Protein AF-A0A2V5LSV1-F1 (afdb_monomer_lite)

Sequence (68 aa):
MKANQPTVDGVTKIAQLFPSIRKIKNKSLREKVAAVWSEAITTGCGGKGWTFDELRAVKFTLLAGDIK

Secondary structure (DSSP, 8-state):
----------HHHHTTT-GGGGG---HHHHHHHHHHHHHHHHTHHHH----HHHHHH-----------

Structure (mmCIF, N/CA/C/O backbone):
data_AF-A0A2V5LSV1-F1
#
_entry.id   AF-A0A2V5LSV1-F1
#
loop_
_atom_site.group_PDB
_atom_site.id
_atom_site.type_symbol
_atom_site.label_atom_id
_atom_site.label_alt_id
_atom_site.label_comp_id
_atom_site.label_asym_id
_atom_site.label_entity_id
_atom_site.label_seq_id
_atom_site.pdbx_PDB_ins_code
_atom_site.Cartn_x
_atom_site.Cartn_y
_atom_site.Cartn_z
_atom_site.occupancy
_atom_site.B_iso_or_equiv
_atom_site.auth_seq_id
_atom_site.auth_comp_id
_atom_site.auth_asym_id
_atom_site.auth_atom_id
_atom_site.pdbx_PDB_model_num
ATOM 1 N N . MET A 1 1 ? 16.381 18.668 -12.888 1.00 32.97 1 MET A N 1
ATOM 2 C CA . MET A 1 1 ? 16.204 17.375 -12.191 1.00 32.97 1 MET A CA 1
ATOM 3 C C . MET A 1 1 ? 15.293 17.632 -11.002 1.00 32.97 1 MET A C 1
ATOM 5 O O . MET A 1 1 ? 15.670 18.427 -10.153 1.00 32.97 1 MET A O 1
ATOM 9 N N . LYS A 1 2 ? 14.061 17.109 -10.983 1.00 33.16 2 LYS A N 1
ATOM 10 C CA . LYS A 1 2 ? 13.174 17.291 -9.823 1.00 33.16 2 LYS A CA 1
ATOM 11 C C . LYS A 1 2 ? 13.519 16.216 -8.797 1.00 33.16 2 LYS A C 1
ATOM 13 O O . LYS A 1 2 ? 13.464 15.034 -9.117 1.00 33.16 2 LYS A O 1
ATOM 18 N N . ALA A 1 3 ? 13.921 16.638 -7.602 1.00 39.50 3 ALA A N 1
ATOM 19 C CA . ALA A 1 3 ? 14.040 15.754 -6.456 1.00 39.50 3 ALA A CA 1
ATOM 20 C C . ALA A 1 3 ? 12.634 15.233 -6.129 1.00 39.50 3 ALA A C 1
ATOM 22 O O . ALA A 1 3 ? 11.787 15.987 -5.652 1.00 39.50 3 ALA A O 1
ATOM 23 N N . ASN A 1 4 ? 12.357 13.971 -6.449 1.00 45.03 4 ASN A N 1
ATOM 24 C CA . ASN A 1 4 ? 11.133 13.317 -6.013 1.00 45.03 4 ASN A CA 1
ATOM 25 C C . ASN A 1 4 ? 11.291 13.038 -4.519 1.00 45.03 4 ASN A C 1
ATOM 27 O O . ASN A 1 4 ? 11.919 12.056 -4.131 1.00 45.03 4 ASN A O 1
ATOM 31 N N . GLN A 1 5 ? 10.768 13.926 -3.673 1.00 44.81 5 GLN A N 1
ATOM 32 C CA . GLN A 1 5 ? 10.542 13.585 -2.273 1.00 44.81 5 GLN A CA 1
ATOM 33 C C . GLN A 1 5 ? 9.726 12.284 -2.230 1.00 44.81 5 GLN A C 1
ATOM 35 O O . GLN A 1 5 ? 8.709 12.208 -2.931 1.00 44.81 5 GLN A O 1
ATOM 40 N N . PRO A 1 6 ? 10.135 11.269 -1.446 1.00 49.81 6 PRO A N 1
ATOM 41 C CA . PRO A 1 6 ? 9.318 10.087 -1.244 1.00 49.81 6 PRO A CA 1
ATOM 42 C C . PRO A 1 6 ? 8.049 10.549 -0.533 1.00 49.81 6 PRO A C 1
ATOM 44 O O . PRO A 1 6 ? 8.041 10.865 0.656 1.00 49.81 6 PRO A O 1
ATOM 47 N N . THR A 1 7 ? 6.975 10.691 -1.300 1.00 56.75 7 THR A N 1
ATOM 48 C CA . THR A 1 7 ? 5.657 10.976 -0.754 1.00 56.75 7 THR A CA 1
ATOM 49 C C . THR A 1 7 ? 5.195 9.683 -0.104 1.00 56.75 7 THR A C 1
ATOM 51 O O . THR A 1 7 ? 4.900 8.707 -0.786 1.00 56.75 7 THR A O 1
ATOM 54 N N . VAL A 1 8 ? 5.234 9.638 1.230 1.00 66.31 8 VAL A N 1
ATOM 55 C CA . VAL A 1 8 ? 4.704 8.501 1.984 1.00 66.31 8 VAL A CA 1
ATOM 56 C C . VAL A 1 8 ? 3.196 8.482 1.763 1.00 66.31 8 VAL A C 1
ATOM 58 O O . VAL A 1 8 ? 2.470 9.371 2.215 1.00 66.31 8 VAL A O 1
ATOM 61 N N . ASP A 1 9 ? 2.728 7.485 1.026 1.00 79.62 9 ASP A N 1
ATOM 62 C CA . ASP A 1 9 ? 1.325 7.300 0.716 1.00 79.62 9 ASP A CA 1
ATOM 63 C C . ASP A 1 9 ? 0.558 6.934 1.992 1.00 79.62 9 ASP A C 1
ATOM 65 O O . ASP A 1 9 ? 0.857 5.969 2.695 1.00 79.62 9 ASP A O 1
ATOM 69 N N . GLY A 1 10 ? -0.463 7.732 2.305 1.00 86.94 10 GLY A N 1
ATOM 70 C CA . GLY A 1 10 ? -1.278 7.537 3.499 1.00 86.94 10 GLY A CA 1
ATOM 71 C C . GLY A 1 10 ? -2.216 6.329 3.410 1.00 86.94 10 GLY A C 1
ATOM 72 O O . GLY A 1 10 ? -2.457 5.754 2.345 1.00 86.94 10 GLY A O 1
ATOM 73 N N . VAL A 1 11 ? -2.839 6.000 4.548 1.00 90.88 11 VAL A N 1
ATOM 74 C CA . VAL A 1 11 ? -3.769 4.863 4.720 1.00 90.88 11 VAL A CA 1
ATOM 75 C C . VAL A 1 11 ? -4.805 4.765 3.597 1.00 90.88 11 VAL A C 1
ATOM 77 O O . VAL A 1 11 ? -5.087 3.670 3.124 1.00 90.88 11 VAL A O 1
ATOM 80 N N . THR A 1 12 ? -5.373 5.890 3.153 1.00 92.75 12 THR A N 1
ATOM 81 C CA . THR A 1 12 ? -6.397 5.913 2.096 1.00 92.75 12 THR A CA 1
ATOM 82 C C . THR A 1 12 ? -5.889 5.345 0.778 1.00 92.75 12 THR A C 1
ATOM 84 O O . THR A 1 12 ? -6.620 4.596 0.131 1.00 92.75 12 THR A O 1
ATOM 87 N N . LYS A 1 13 ? -4.656 5.684 0.392 1.00 91.38 13 LYS A N 1
ATOM 88 C CA . LYS A 1 13 ? -4.064 5.257 -0.874 1.00 91.38 13 LYS A CA 1
ATOM 89 C C . LYS A 1 13 ? -3.631 3.799 -0.784 1.00 91.38 13 LYS A C 1
ATOM 91 O O . LYS A 1 13 ? -4.095 2.995 -1.581 1.00 91.38 13 LYS A O 1
ATOM 96 N N . ILE A 1 14 ? -2.918 3.418 0.278 1.00 92.62 14 ILE A N 1
ATOM 97 C CA . ILE A 1 14 ? -2.542 2.016 0.544 1.00 92.62 14 ILE A CA 1
ATOM 98 C C . ILE A 1 14 ? -3.768 1.094 0.620 1.00 92.62 14 ILE A C 1
ATOM 100 O O . ILE A 1 14 ? -3.746 -0.015 0.089 1.00 92.62 14 ILE A O 1
ATOM 104 N N . ALA A 1 15 ? -4.882 1.560 1.191 1.00 93.50 15 ALA A N 1
ATOM 105 C CA . ALA A 1 15 ? -6.126 0.795 1.255 1.00 93.50 15 ALA A CA 1
ATOM 106 C C . ALA A 1 15 ? -6.757 0.498 -0.115 1.00 93.50 15 ALA A C 1
ATOM 108 O O . ALA A 1 15 ? -7.667 -0.326 -0.179 1.00 93.50 15 ALA A O 1
ATOM 109 N N . GLN A 1 16 ? -6.320 1.153 -1.194 1.00 91.44 16 GLN A N 1
ATOM 110 C CA . GLN A 1 16 ? -6.761 0.805 -2.541 1.00 91.44 16 GLN A CA 1
ATOM 111 C C . GLN A 1 16 ? -6.119 -0.494 -3.054 1.00 91.44 16 GLN A C 1
ATOM 113 O O . GLN A 1 16 ? -6.725 -1.165 -3.883 1.00 91.44 16 GLN A O 1
ATOM 118 N N . LEU A 1 17 ? -4.921 -0.843 -2.566 1.00 88.50 17 LEU A N 1
ATOM 119 C CA . LEU A 1 17 ? -4.251 -2.122 -2.844 1.00 88.50 17 LEU A CA 1
ATOM 120 C C . LEU A 1 17 ? -4.571 -3.161 -1.765 1.00 88.50 17 LEU A C 1
ATOM 122 O O . LEU A 1 17 ? -4.858 -4.314 -2.074 1.00 88.50 17 LEU A O 1
ATOM 126 N N . PHE A 1 18 ? -4.586 -2.741 -0.496 1.00 90.69 18 PHE A N 1
ATOM 127 C CA . PHE A 1 18 ? -4.811 -3.617 0.655 1.00 90.69 18 PHE A CA 1
ATOM 128 C C . PHE A 1 18 ? -5.976 -3.119 1.525 1.00 90.69 18 PHE A C 1
ATOM 130 O O . PHE A 1 18 ? -5.757 -2.549 2.599 1.00 90.69 18 PHE A O 1
ATOM 137 N N . PRO A 1 19 ? -7.243 -3.341 1.121 1.00 93.62 19 PRO A N 1
ATOM 138 C CA . PRO A 1 19 ? -8.414 -2.844 1.854 1.00 93.62 19 PRO A CA 1
ATOM 139 C C . PRO A 1 19 ? -8.485 -3.312 3.315 1.00 93.62 19 PRO A C 1
ATOM 141 O O . PRO A 1 19 ? -9.052 -2.627 4.171 1.00 93.62 19 PRO A O 1
ATOM 144 N N . SER A 1 20 ? -7.877 -4.463 3.620 1.00 95.19 20 SER A N 1
ATOM 145 C CA . SER A 1 20 ? -7.801 -5.047 4.962 1.00 95.19 20 SER A CA 1
ATOM 146 C C . SER A 1 20 ? -7.123 -4.137 5.989 1.00 95.19 20 SER A C 1
ATOM 148 O O . SER A 1 20 ? -7.443 -4.246 7.172 1.00 95.19 20 SER A O 1
ATOM 150 N N . ILE A 1 21 ? -6.284 -3.181 5.570 1.00 95.50 21 ILE A N 1
ATOM 151 C CA . ILE A 1 21 ? -5.640 -2.214 6.473 1.00 95.50 21 ILE A CA 1
ATOM 152 C C . ILE A 1 21 ? -6.662 -1.388 7.275 1.00 95.50 21 ILE A C 1
ATOM 154 O O . ILE A 1 21 ? -6.395 -0.972 8.403 1.00 95.50 21 ILE A O 1
ATOM 158 N N . ARG A 1 22 ? -7.881 -1.205 6.743 1.00 95.00 22 ARG A N 1
ATOM 159 C CA . ARG A 1 22 ? -8.980 -0.506 7.435 1.00 95.00 22 ARG A CA 1
ATOM 160 C C . ARG A 1 22 ? -9.484 -1.261 8.669 1.00 95.00 22 ARG A C 1
ATOM 162 O O . ARG A 1 22 ? -10.068 -0.636 9.549 1.00 95.00 22 ARG A O 1
ATOM 169 N N . LYS A 1 23 ? -9.225 -2.572 8.765 1.00 97.31 23 LYS A N 1
ATOM 170 C CA . LYS A 1 23 ? -9.596 -3.409 9.918 1.00 97.31 23 LYS A CA 1
ATOM 171 C C . LYS A 1 23 ? -8.716 -3.146 11.147 1.00 97.31 23 LYS A C 1
ATOM 173 O O . LYS A 1 23 ? -9.113 -3.485 12.259 1.00 97.31 23 LYS A O 1
ATOM 178 N N . ILE A 1 24 ? -7.550 -2.516 10.975 1.00 96.88 24 ILE A N 1
ATOM 179 C CA . ILE A 1 24 ? -6.688 -2.111 12.090 1.00 96.88 24 ILE A CA 1
ATOM 180 C C . ILE A 1 24 ? -7.364 -0.946 12.825 1.00 96.88 24 ILE A C 1
ATOM 182 O O . ILE A 1 24 ? -7.430 0.177 12.318 1.00 96.88 24 ILE A O 1
ATOM 186 N N . LYS A 1 25 ? -7.892 -1.223 14.025 1.00 96.75 25 LYS A N 1
ATOM 187 C CA . LYS A 1 25 ? -8.622 -0.236 14.842 1.00 96.75 25 LYS A CA 1
ATOM 188 C C . LYS A 1 25 ? -7.699 0.819 15.453 1.00 96.75 25 LYS A C 1
ATOM 190 O O . LYS A 1 25 ? -8.075 1.984 15.540 1.00 96.75 25 LYS A O 1
ATOM 195 N N . ASN A 1 26 ? -6.489 0.427 15.858 1.00 97.88 26 ASN A N 1
ATOM 196 C CA . ASN A 1 26 ? -5.509 1.361 16.408 1.00 97.88 26 ASN A CA 1
ATOM 197 C C . ASN A 1 26 ? -4.991 2.296 15.300 1.00 97.88 26 ASN A C 1
ATOM 199 O O . ASN A 1 26 ? -4.346 1.845 14.353 1.00 97.88 26 ASN A O 1
ATOM 203 N N . LYS A 1 27 ? -5.270 3.600 15.434 1.00 95.38 27 LYS A N 1
ATOM 204 C CA . LYS A 1 27 ? -4.919 4.621 14.435 1.00 95.38 27 LYS 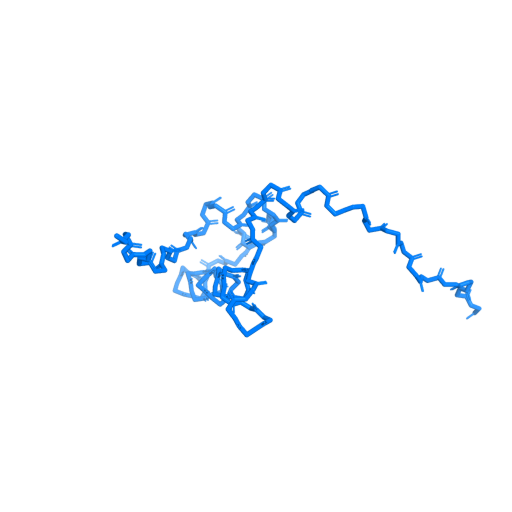A CA 1
ATOM 205 C C . LYS A 1 27 ? -3.411 4.693 14.177 1.00 95.38 27 LYS A C 1
ATOM 207 O O . LYS A 1 27 ? -3.008 4.617 13.022 1.00 95.38 27 LYS A O 1
ATOM 212 N N . SER A 1 28 ? -2.601 4.775 15.235 1.00 95.81 28 SER A N 1
ATOM 213 C CA . SER A 1 28 ? -1.141 4.889 15.112 1.00 95.81 28 SER A CA 1
ATOM 214 C C . SER A 1 28 ? -0.535 3.655 14.443 1.00 95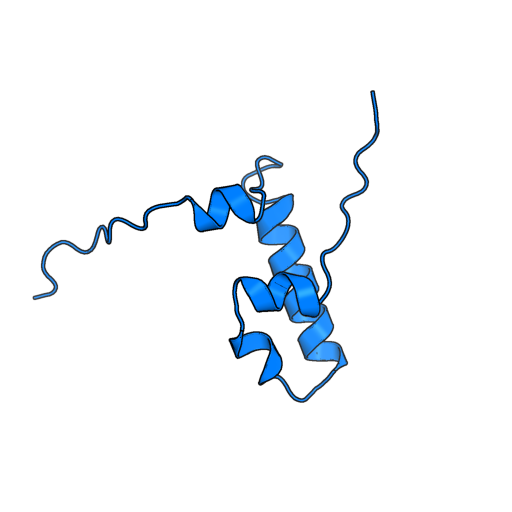.81 28 SER A C 1
ATOM 216 O O . SER A 1 28 ? 0.294 3.778 13.546 1.00 95.81 28 SER A O 1
ATOM 218 N N . LEU A 1 29 ? -0.994 2.457 14.816 1.00 96.25 29 LEU A N 1
ATOM 219 C CA . LEU A 1 29 ? -0.560 1.220 14.169 1.00 96.25 29 LEU A CA 1
ATOM 220 C C . LEU A 1 29 ? -0.930 1.211 12.683 1.00 96.25 29 LEU A C 1
ATOM 222 O O . LEU A 1 29 ? -0.096 0.887 11.845 1.00 96.25 29 LEU A O 1
ATOM 226 N N . ARG A 1 30 ? -2.163 1.596 12.345 1.00 97.38 30 ARG A N 1
ATOM 227 C CA . ARG A 1 30 ? -2.640 1.639 10.959 1.00 97.38 30 ARG A CA 1
ATOM 228 C C . ARG A 1 30 ? -1.814 2.587 10.088 1.00 97.38 30 ARG A C 1
ATOM 230 O O . ARG A 1 30 ? -1.515 2.255 8.946 1.00 97.38 30 ARG A O 1
ATOM 237 N N . GLU A 1 31 ? -1.440 3.743 10.627 1.00 95.19 31 GLU A N 1
ATOM 238 C CA . GLU A 1 31 ? -0.580 4.719 9.951 1.00 95.19 31 GLU A CA 1
ATOM 239 C C . GLU A 1 31 ? 0.839 4.179 9.745 1.00 95.19 31 GLU A C 1
ATOM 241 O O . GLU A 1 31 ? 1.360 4.266 8.636 1.00 95.19 31 GLU A O 1
ATOM 246 N N . LYS A 1 32 ? 1.432 3.534 10.760 1.00 95.38 32 LYS A N 1
ATOM 247 C CA . LYS A 1 32 ? 2.753 2.893 10.635 1.00 95.38 32 LYS A CA 1
ATOM 248 C C . LYS A 1 32 ? 2.757 1.777 9.593 1.00 95.38 32 LYS A C 1
ATOM 250 O O . LYS A 1 32 ? 3.669 1.708 8.779 1.00 95.38 32 LYS A O 1
ATOM 255 N N . VAL A 1 33 ? 1.725 0.933 9.583 1.00 95.19 33 VAL A N 1
ATOM 256 C CA . VAL A 1 33 ? 1.578 -0.129 8.577 1.00 95.19 33 VAL A CA 1
ATOM 257 C C . VAL A 1 33 ? 1.471 0.470 7.175 1.00 95.19 33 VAL A C 1
ATOM 259 O O . VAL A 1 33 ? 2.134 -0.013 6.263 1.00 95.19 33 VAL A O 1
ATOM 262 N N . ALA A 1 34 ? 0.689 1.539 6.994 1.00 93.94 34 ALA A N 1
ATOM 263 C CA . ALA A 1 34 ? 0.601 2.223 5.706 1.00 93.94 34 ALA A CA 1
ATOM 264 C C . ALA A 1 34 ? 1.955 2.797 5.264 1.00 93.94 34 ALA A C 1
ATOM 266 O O . ALA A 1 34 ? 2.318 2.637 4.104 1.00 93.94 34 ALA A O 1
ATOM 267 N N . ALA A 1 35 ? 2.721 3.391 6.184 1.00 92.31 35 ALA A N 1
ATOM 268 C CA . ALA A 1 35 ? 4.044 3.932 5.886 1.00 92.31 35 ALA A CA 1
ATOM 269 C C . ALA A 1 35 ? 5.033 2.846 5.429 1.00 92.31 35 ALA A C 1
ATOM 271 O O . ALA A 1 35 ? 5.669 3.013 4.393 1.00 92.31 35 ALA A O 1
ATOM 272 N N . VAL A 1 36 ? 5.097 1.711 6.137 1.00 92.00 36 VAL A N 1
ATOM 273 C CA . VAL A 1 36 ? 5.957 0.571 5.762 1.00 92.00 36 VAL A CA 1
ATOM 274 C C . VAL A 1 36 ? 5.596 0.044 4.373 1.00 92.00 36 VAL A C 1
ATOM 276 O O . VAL A 1 36 ? 6.475 -0.188 3.547 1.00 92.00 36 VAL A O 1
ATOM 279 N N . TRP A 1 37 ? 4.301 -0.115 4.087 1.00 91.19 37 TRP A N 1
ATOM 280 C CA . TRP A 1 37 ? 3.856 -0.549 2.762 1.00 91.19 37 TRP A CA 1
ATOM 281 C C . TRP A 1 37 ? 4.160 0.481 1.680 1.00 91.19 37 TRP A C 1
ATOM 283 O O . TRP A 1 37 ? 4.589 0.101 0.595 1.00 91.19 37 TRP A O 1
ATOM 293 N N . SER A 1 38 ? 3.967 1.770 1.963 1.00 89.31 38 SER A N 1
ATOM 294 C CA . SER A 1 38 ? 4.317 2.830 1.022 1.00 89.31 38 SER A CA 1
ATOM 295 C C . SER A 1 38 ? 5.798 2.781 0.681 1.00 89.31 38 SER A C 1
ATOM 297 O O . SER A 1 38 ? 6.125 2.826 -0.495 1.00 89.31 38 SER A O 1
ATOM 299 N N . GLU A 1 39 ? 6.675 2.671 1.677 1.00 87.44 39 GLU A N 1
ATOM 300 C CA . GLU A 1 39 ? 8.120 2.592 1.467 1.00 87.44 39 GLU A CA 1
ATOM 301 C C . GLU A 1 39 ? 8.507 1.348 0.662 1.00 87.44 39 GLU A C 1
ATOM 303 O O . GLU A 1 39 ? 9.266 1.445 -0.302 1.00 87.44 39 GLU A O 1
ATOM 308 N N . ALA A 1 40 ? 7.947 0.186 1.010 1.00 85.94 40 ALA A N 1
ATOM 309 C CA . ALA A 1 40 ? 8.205 -1.059 0.297 1.00 85.94 40 ALA A CA 1
ATOM 310 C C . ALA A 1 40 ? 7.775 -0.983 -1.176 1.00 85.94 40 ALA A C 1
ATOM 312 O O . ALA A 1 40 ? 8.465 -1.510 -2.045 1.00 85.94 40 ALA A O 1
ATOM 313 N N . ILE A 1 41 ? 6.659 -0.309 -1.462 1.00 86.69 41 ILE A N 1
ATOM 314 C CA . ILE A 1 41 ? 6.159 -0.117 -2.824 1.00 86.69 41 ILE A CA 1
ATOM 315 C C . ILE A 1 41 ? 7.024 0.892 -3.576 1.00 86.69 41 ILE A C 1
ATOM 317 O O . ILE A 1 41 ? 7.510 0.568 -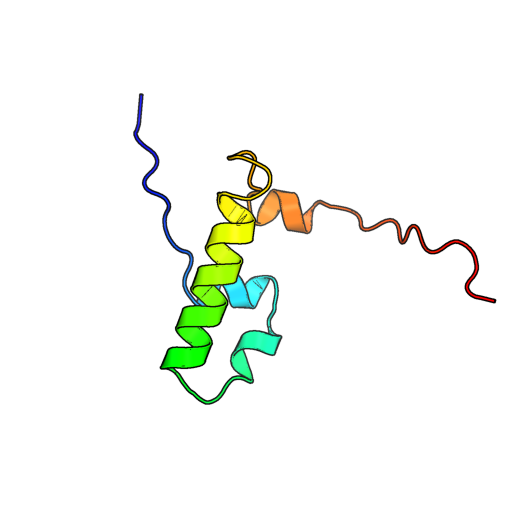4.650 1.00 86.69 41 ILE A O 1
ATOM 321 N N . THR A 1 42 ? 7.243 2.093 -3.038 1.00 82.19 42 THR A N 1
ATOM 322 C CA . THR A 1 42 ? 7.843 3.205 -3.797 1.00 82.19 42 THR A CA 1
ATOM 323 C C . THR A 1 42 ? 9.369 3.199 -3.807 1.00 82.19 42 THR A C 1
ATOM 325 O O . THR A 1 42 ? 9.970 3.697 -4.757 1.00 82.19 42 THR A O 1
ATOM 328 N N . THR A 1 43 ? 10.003 2.606 -2.796 1.00 80.44 43 THR A N 1
ATOM 329 C CA . THR A 1 43 ? 11.468 2.594 -2.622 1.00 80.44 43 THR A CA 1
ATOM 330 C C . THR A 1 43 ? 12.058 1.179 -2.662 1.00 80.44 43 THR A C 1
ATOM 332 O O . THR A 1 43 ? 13.278 1.017 -2.762 1.00 80.44 43 THR A O 1
ATOM 335 N N . GLY A 1 44 ? 11.2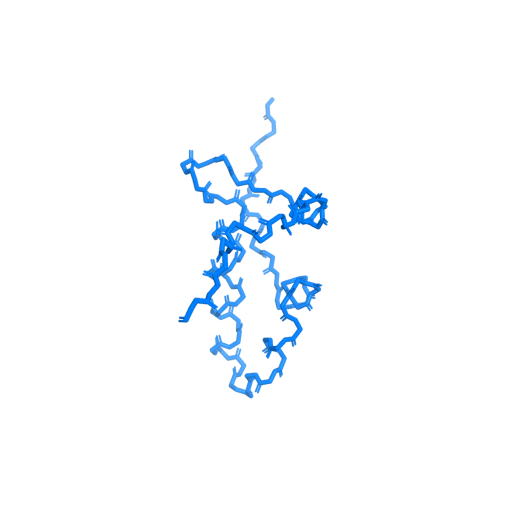17 0.141 -2.600 1.00 71.62 44 GLY A N 1
ATOM 336 C CA . GLY A 1 44 ? 11.637 -1.262 -2.619 1.00 71.62 44 GLY A CA 1
ATOM 337 C C . GLY A 1 44 ? 12.522 -1.645 -3.813 1.00 71.62 44 GLY A C 1
ATOM 338 O O . GLY A 1 44 ? 12.655 -0.915 -4.794 1.00 71.62 44 GLY A O 1
ATOM 339 N N . CYS A 1 45 ? 13.171 -2.810 -3.716 1.00 63.47 45 CYS A N 1
ATOM 340 C CA . CYS A 1 45 ? 14.086 -3.334 -4.744 1.00 63.47 45 CYS A CA 1
ATOM 341 C C . CYS A 1 45 ? 15.290 -2.417 -5.062 1.00 63.47 45 CYS A C 1
ATOM 343 O O . CYS A 1 45 ? 15.749 -2.364 -6.202 1.00 63.47 45 CYS A O 1
ATOM 345 N N . GLY A 1 46 ? 15.820 -1.702 -4.060 1.00 65.00 46 GLY A N 1
ATOM 346 C CA . GLY A 1 46 ? 17.009 -0.855 -4.221 1.00 65.00 46 GLY A CA 1
ATOM 347 C C . GLY A 1 46 ? 16.734 0.446 -4.980 1.00 65.00 46 GLY A C 1
ATOM 348 O O . GLY A 1 46 ? 17.534 0.841 -5.824 1.00 65.00 46 GLY A O 1
ATOM 349 N N . GLY A 1 47 ? 15.590 1.089 -4.718 1.00 69.38 47 GLY A N 1
ATOM 350 C CA . GLY A 1 47 ? 15.174 2.317 -5.405 1.00 69.38 47 GLY A CA 1
ATOM 351 C C . GLY A 1 47 ? 14.454 2.077 -6.736 1.00 69.38 47 GLY A C 1
ATOM 352 O O . GLY A 1 47 ? 14.199 3.029 -7.469 1.00 69.38 47 GLY A O 1
ATOM 353 N N . LYS A 1 48 ? 14.109 0.822 -7.044 1.00 72.88 48 LYS A N 1
ATOM 354 C CA . LYS A 1 48 ? 13.292 0.420 -8.200 1.00 72.88 48 LYS A CA 1
ATOM 355 C C . LYS A 1 48 ? 11.891 0.023 -7.741 1.00 72.88 48 LYS A C 1
ATOM 357 O O . LYS A 1 48 ? 11.418 -1.076 -8.030 1.00 72.88 48 LYS A O 1
ATOM 362 N N . GLY A 1 49 ? 11.278 0.903 -6.957 1.00 79.25 49 GLY A N 1
ATOM 363 C CA . GLY A 1 49 ? 9.907 0.724 -6.519 1.00 79.25 49 GLY A CA 1
ATOM 364 C C . GLY A 1 49 ? 8.926 0.775 -7.685 1.00 79.25 49 GLY A C 1
ATOM 365 O O . GLY A 1 49 ? 9.272 1.117 -8.815 1.00 79.25 49 GLY A O 1
ATOM 366 N N . TRP A 1 50 ? 7.687 0.433 -7.381 1.00 83.94 50 TRP A N 1
ATOM 367 C CA . TRP A 1 50 ? 6.582 0.367 -8.313 1.00 83.94 50 TRP A CA 1
ATOM 368 C C . TRP A 1 50 ? 5.605 1.498 -8.022 1.00 83.94 50 TRP A C 1
ATOM 370 O O . TRP A 1 50 ? 5.375 1.892 -6.876 1.00 83.94 50 TRP A O 1
ATOM 380 N N . THR A 1 51 ? 4.960 1.991 -9.064 1.00 84.94 51 THR A N 1
ATOM 381 C CA . THR A 1 51 ? 3.735 2.769 -8.936 1.00 84.94 51 THR A CA 1
ATOM 382 C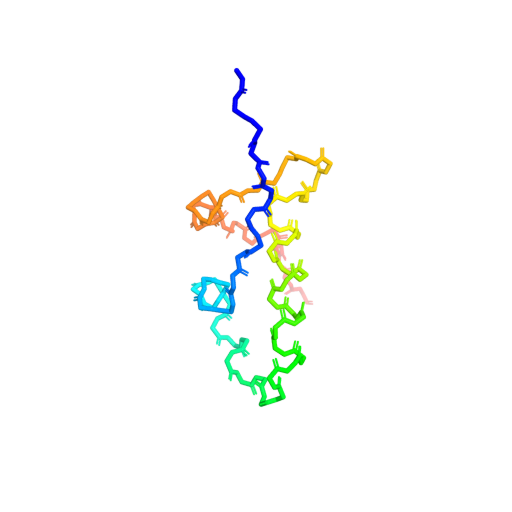 C . THR A 1 51 ? 2.550 1.842 -8.656 1.00 84.94 51 THR A C 1
ATOM 384 O O . THR A 1 51 ? 2.581 0.630 -8.886 1.00 84.94 51 THR A O 1
ATOM 387 N N . PHE A 1 52 ? 1.456 2.417 -8.159 1.00 82.56 52 PHE A N 1
ATOM 388 C CA . PHE A 1 52 ? 0.227 1.666 -7.894 1.00 82.56 52 PHE A CA 1
ATOM 389 C C . PHE A 1 52 ? -0.378 1.071 -9.168 1.00 82.56 52 PHE A C 1
ATOM 391 O O . PHE A 1 52 ? -0.928 -0.029 -9.121 1.00 82.56 52 PHE A O 1
ATOM 398 N N . ASP A 1 53 ? -0.278 1.784 -10.288 1.00 84.44 53 ASP A N 1
ATOM 399 C CA . ASP A 1 53 ? -0.804 1.323 -11.571 1.00 84.44 53 ASP A CA 1
ATOM 400 C C . ASP A 1 53 ? 0.033 0.167 -12.120 1.00 84.44 53 ASP A C 1
ATOM 402 O O . ASP A 1 53 ? -0.532 -0.832 -12.563 1.00 84.44 53 ASP A O 1
ATOM 406 N N . GLU A 1 54 ? 1.363 0.238 -11.992 1.00 85.19 54 GLU A N 1
ATOM 407 C CA . GLU A 1 54 ? 2.253 -0.871 -12.349 1.00 85.19 54 GLU A CA 1
ATOM 408 C C . GLU A 1 54 ? 1.947 -2.113 -11.511 1.00 85.19 54 GLU A C 1
ATOM 410 O O . GLU A 1 54 ? 1.779 -3.189 -12.078 1.00 85.19 54 GLU A O 1
ATOM 415 N N . LEU A 1 55 ? 1.781 -1.975 -10.188 1.00 84.06 55 LEU A N 1
ATOM 416 C CA . LEU A 1 55 ? 1.410 -3.098 -9.317 1.00 84.06 55 LEU A CA 1
ATOM 417 C C . LEU A 1 55 ? 0.064 -3.723 -9.691 1.00 84.06 55 LEU A C 1
ATOM 419 O O . LEU A 1 55 ? -0.067 -4.944 -9.671 1.00 84.06 55 LEU A O 1
ATOM 423 N N . ARG A 1 56 ? -0.942 -2.914 -10.041 1.00 82.50 56 ARG A N 1
ATOM 424 C CA . ARG A 1 56 ? -2.251 -3.421 -10.493 1.00 82.50 56 ARG A CA 1
ATOM 425 C C . ARG A 1 56 ? -2.179 -4.096 -11.858 1.00 82.50 56 ARG A C 1
ATOM 427 O O . ARG A 1 56 ? -2.977 -4.989 -12.131 1.00 82.50 56 ARG A O 1
ATOM 434 N N . ALA A 1 57 ? -1.260 -3.654 -12.711 1.00 85.12 57 ALA A N 1
ATOM 435 C CA . ALA A 1 57 ? -1.030 -4.237 -14.023 1.00 85.12 57 ALA A CA 1
ATOM 436 C C . ALA A 1 57 ? -0.249 -5.559 -13.956 1.00 85.12 57 ALA A C 1
ATOM 438 O O . ALA A 1 57 ? -0.288 -6.325 -14.924 1.00 85.12 57 ALA A O 1
ATOM 439 N N . VAL A 1 58 ? 0.422 -5.863 -12.832 1.00 80.25 58 VAL A N 1
ATOM 440 C CA . VAL A 1 58 ? 1.059 -7.168 -12.617 1.00 80.25 58 VAL A CA 1
ATOM 441 C C . VAL A 1 58 ? -0.010 -8.249 -12.643 1.00 80.25 58 VAL A C 1
ATOM 443 O O . VAL A 1 58 ? -0.758 -8.457 -11.688 1.00 80.25 58 VAL A O 1
ATOM 446 N N . LYS A 1 59 ? -0.046 -8.998 -13.744 1.00 71.94 59 LYS A N 1
ATOM 447 C CA . LYS A 1 59 ? -0.744 -10.276 -13.778 1.00 71.94 59 LYS A CA 1
ATOM 448 C C . LYS A 1 59 ? 0.031 -11.219 -12.873 1.00 71.94 59 LYS A C 1
ATOM 450 O O . LYS A 1 59 ? 1.101 -11.690 -13.246 1.00 71.94 59 LYS A O 1
ATOM 455 N N . PHE A 1 60 ? -0.494 -11.492 -11.684 1.00 64.31 60 PHE A N 1
ATOM 456 C CA . PHE A 1 60 ? -0.014 -12.610 -10.883 1.00 64.31 60 PHE A CA 1
ATOM 457 C C . PHE A 1 60 ? -0.353 -13.891 -11.645 1.00 64.31 60 PHE A C 1
ATOM 459 O O . PHE A 1 60 ? -1.433 -14.461 -11.512 1.00 64.31 60 PHE A O 1
ATOM 466 N N . THR A 1 61 ? 0.573 -14.348 -12.481 1.00 57.91 61 THR A N 1
ATOM 467 C CA . THR A 1 61 ? 0.668 -15.770 -12.769 1.00 57.91 61 THR A CA 1
ATOM 468 C C . THR A 1 61 ? 1.055 -16.416 -11.452 1.00 57.91 61 THR A C 1
ATOM 470 O O . THR A 1 61 ? 2.181 -16.245 -10.985 1.00 57.91 61 THR A O 1
ATOM 473 N N . LEU A 1 62 ? 0.098 -17.089 -10.814 1.00 56.00 62 LEU A N 1
ATOM 474 C CA . LEU A 1 62 ? 0.394 -18.029 -9.744 1.00 56.00 62 LEU A CA 1
ATOM 475 C C . LEU A 1 62 ? 1.451 -18.991 -10.296 1.00 56.00 62 LEU A C 1
ATOM 477 O O . LEU A 1 62 ? 1.133 -19.891 -11.062 1.00 56.00 62 LEU A O 1
ATOM 481 N N . LEU A 1 63 ? 2.712 -18.807 -9.903 1.00 59.47 63 LEU A N 1
ATOM 482 C CA . LEU A 1 63 ? 3.759 -19.817 -10.064 1.00 59.47 63 LEU A CA 1
ATOM 483 C C . LEU A 1 63 ? 3.573 -20.936 -9.023 1.00 59.47 63 LEU A C 1
ATOM 485 O O . LEU A 1 63 ? 4.538 -21.547 -8.575 1.00 59.47 63 LEU A O 1
ATOM 489 N N . ALA A 1 64 ? 2.333 -21.187 -8.598 1.00 59.62 64 ALA A N 1
ATOM 490 C CA . ALA A 1 64 ? 1.990 -22.415 -7.918 1.00 59.62 64 ALA A CA 1
ATOM 491 C C . ALA A 1 64 ? 1.814 -23.460 -9.021 1.00 59.62 64 ALA A C 1
ATOM 493 O O . ALA A 1 64 ? 0.741 -23.584 -9.605 1.00 59.62 64 ALA A O 1
ATOM 494 N N . GLY A 1 65 ? 2.896 -24.174 -9.342 1.00 64.94 65 GLY A N 1
ATOM 495 C CA . GLY A 1 65 ? 2.732 -25.523 -9.879 1.00 64.94 65 GLY A CA 1
ATOM 496 C C . GLY A 1 65 ? 1.889 -26.354 -8.905 1.00 64.94 65 GLY A C 1
ATOM 497 O O . GLY A 1 65 ? 1.801 -25.993 -7.728 1.00 64.94 65 GLY A O 1
ATOM 498 N N . ASP A 1 66 ? 1.253 -27.415 -9.408 1.00 61.12 66 ASP A N 1
ATOM 499 C CA . ASP A 1 66 ? 0.278 -28.234 -8.676 1.00 61.12 66 ASP A CA 1
ATOM 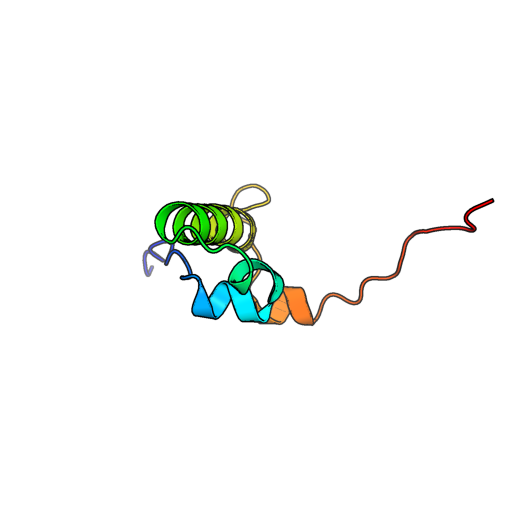500 C C . ASP A 1 66 ? 0.634 -28.403 -7.190 1.00 61.12 66 ASP A C 1
ATOM 502 O O . ASP A 1 66 ? 1.655 -29.002 -6.839 1.00 61.12 66 ASP A O 1
ATOM 506 N N . ILE A 1 67 ? -0.220 -27.871 -6.312 1.00 61.75 67 ILE A N 1
ATOM 507 C CA . ILE A 1 67 ? -0.163 -28.168 -4.881 1.00 61.75 67 ILE A CA 1
ATOM 508 C C . ILE A 1 67 ? -0.638 -29.618 -4.736 1.00 61.75 67 ILE A C 1
ATOM 510 O O . ILE A 1 67 ? -1.809 -29.903 -4.990 1.00 61.75 67 ILE A O 1
ATOM 514 N N . LYS A 1 68 ? 0.281 -30.524 -4.391 1.00 57.41 68 LYS A N 1
ATOM 515 C CA . LYS A 1 68 ? -0.021 -31.913 -4.019 1.00 57.41 68 LYS A CA 1
ATOM 516 C C . LYS A 1 68 ? -0.334 -32.029 -2.535 1.00 57.41 68 LYS A C 1
ATOM 518 O O . LYS A 1 68 ? 0.341 -31.328 -1.748 1.00 57.41 68 LYS A O 1
#

pLDDT: mean 79.06, std 17.31, range [32.97, 97.88]

Foldseek 3Di:
DDDPDLPQDFLVVVCVVVVCLVVPPDPVVSRVVSRVVSCCQCCNPNRPHHDPVRVVVDDPPPPPDDDD

Radius of gyration: 14.66 Å; chains: 1; bounding box: 27×49×30 Å